Protein AF-A0A142YIB0-F1 (afdb_monomer_lite)

Radius of gyration: 19.18 Å; chains: 1; bounding box: 34×17×65 Å

Secondary structure (DSSP, 8-state):
-HHHHHHHHHHHHHHHHHHHHHHHHHHHHHHHHH-S-HHHHHHHHHHHHHHHHHHHHHHHHHHHHHHHHHHHHHT-STTT-PPPP--S--

Sequence (90 aa):
MLKRILVGFVWFVVFYLGACGIVGGIAGGRAGADEKDPQKAAAAGGQAGAEAVNRVWGYLLVGSFVAATVGAKTGTLPGTRRKGPVDPEA

Structure (mmCIF, N/CA/C/O backbone):
data_AF-A0A142YIB0-F1
#
_entry.id   AF-A0A142YIB0-F1
#
loop_
_atom_site.group_PDB
_atom_site.id
_atom_site.type_symbol
_atom_site.label_atom_id
_atom_site.label_alt_id
_atom_site.label_comp_id
_atom_site.label_asym_id
_atom_site.label_entity_id
_atom_site.label_seq_id
_atom_site.pdbx_PDB_ins_code
_atom_site.Cartn_x
_atom_site.Cartn_y
_atom_site.Cartn_z
_atom_site.occupancy
_atom_site.B_iso_or_equiv
_atom_site.auth_seq_id
_atom_site.auth_comp_id
_atom_site.auth_asym_id
_atom_site.auth_atom_id
_atom_site.pdbx_PDB_model_num
ATOM 1 N N . MET A 1 1 ? -15.775 10.279 21.834 1.00 64.12 1 MET A N 1
ATOM 2 C CA . MET A 1 1 ? -16.077 9.577 20.562 1.00 64.12 1 MET A CA 1
ATOM 3 C C . MET A 1 1 ? -15.236 10.090 19.396 1.00 64.12 1 MET A C 1
ATOM 5 O O . MET A 1 1 ? -14.618 9.269 18.733 1.00 64.12 1 MET A O 1
ATOM 9 N N . LEU A 1 2 ? -15.102 11.410 19.216 1.00 77.25 2 LEU A N 1
ATOM 10 C CA . LEU A 1 2 ? -14.287 12.023 18.153 1.00 77.25 2 LEU A CA 1
ATOM 11 C C . LEU A 1 2 ? -12.840 11.493 18.066 1.00 77.25 2 LEU A C 1
ATOM 13 O O . LEU A 1 2 ? -12.392 11.131 16.987 1.00 77.25 2 LEU A O 1
ATOM 17 N N . LYS A 1 3 ? -12.141 11.332 19.202 1.00 78.12 3 LYS A N 1
ATOM 18 C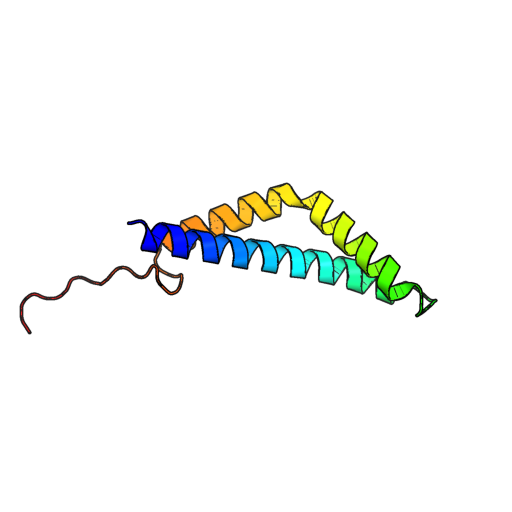 CA . LYS A 1 3 ? -10.779 10.755 19.233 1.00 78.12 3 LYS A CA 1
ATOM 19 C C . LYS A 1 3 ? -10.697 9.348 18.621 1.00 78.12 3 LYS A C 1
ATOM 21 O O . LYS A 1 3 ? -9.728 9.040 17.946 1.00 78.12 3 LYS A O 1
ATOM 26 N N . ARG A 1 4 ? -11.717 8.503 18.815 1.00 72.12 4 ARG A N 1
ATOM 27 C CA . ARG A 1 4 ? -11.761 7.148 18.234 1.00 72.12 4 ARG A CA 1
ATOM 28 C C . ARG A 1 4 ? -12.023 7.177 16.729 1.00 72.12 4 ARG A C 1
ATOM 30 O O . ARG A 1 4 ? -11.427 6.386 16.010 1.00 72.12 4 ARG A O 1
ATOM 37 N N . ILE A 1 5 ? -12.878 8.093 16.272 1.00 78.62 5 ILE A N 1
ATOM 38 C CA . ILE A 1 5 ? -13.163 8.297 14.844 1.00 78.62 5 ILE A CA 1
ATOM 39 C C . ILE A 1 5 ? -11.907 8.804 14.127 1.00 78.62 5 ILE A C 1
ATOM 41 O O . ILE A 1 5 ? -11.534 8.248 13.102 1.00 78.62 5 ILE A O 1
ATOM 45 N N . LEU A 1 6 ? -11.208 9.786 14.707 1.00 84.25 6 LEU A N 1
ATOM 46 C CA . LEU A 1 6 ? -9.946 10.303 14.172 1.00 84.25 6 LEU A CA 1
ATOM 47 C C . LEU A 1 6 ? -8.868 9.218 14.094 1.00 84.25 6 LEU A C 1
ATOM 49 O O . LEU A 1 6 ? -8.234 9.072 13.058 1.00 84.25 6 LEU A O 1
ATOM 53 N N . VAL A 1 7 ? -8.697 8.411 15.148 1.00 84.88 7 VAL A N 1
ATOM 54 C CA . VAL A 1 7 ? -7.735 7.296 15.131 1.00 84.88 7 VAL A CA 1
ATOM 55 C C . VAL A 1 7 ? -8.110 6.254 14.072 1.00 84.88 7 VAL A C 1
ATOM 57 O O . VAL A 1 7 ? -7.237 5.795 13.341 1.00 84.88 7 VAL A O 1
ATOM 60 N N . GLY A 1 8 ? -9.394 5.907 13.936 1.00 81.44 8 GLY A N 1
ATOM 61 C CA . GLY A 1 8 ? -9.860 5.003 12.880 1.00 81.44 8 GLY A CA 1
ATOM 62 C C . GLY A 1 8 ? -9.608 5.554 11.472 1.00 81.44 8 GLY A C 1
ATOM 63 O O . GLY A 1 8 ? -9.159 4.816 10.599 1.00 81.44 8 GLY A O 1
ATOM 64 N N . PHE A 1 9 ? -9.823 6.856 11.267 1.00 85.75 9 PHE A N 1
ATOM 65 C CA . PHE A 1 9 ? -9.546 7.525 9.997 1.00 85.75 9 PHE A CA 1
ATOM 66 C C . PHE A 1 9 ? -8.048 7.558 9.668 1.00 85.75 9 PHE A C 1
ATOM 68 O O . PHE A 1 9 ? -7.664 7.279 8.538 1.00 85.75 9 PHE A O 1
ATOM 75 N N . VAL A 1 10 ? -7.184 7.820 10.653 1.00 90.06 10 VAL A N 1
ATOM 76 C CA . VAL A 1 10 ? -5.727 7.748 10.462 1.00 90.06 10 VAL A CA 1
ATOM 77 C C . VAL A 1 10 ? -5.315 6.346 10.015 1.00 90.06 10 VAL A C 1
ATOM 79 O O . VAL A 1 10 ? -4.579 6.210 9.044 1.00 90.06 10 VAL A O 1
ATOM 82 N N . TRP A 1 11 ? -5.838 5.297 10.654 1.00 88.12 11 TRP A N 1
ATOM 83 C CA . TRP A 1 11 ? -5.554 3.922 10.241 1.00 88.12 11 TRP A CA 1
ATOM 84 C C . TRP A 1 11 ? -6.095 3.588 8.852 1.00 88.12 11 TRP A C 1
ATOM 86 O O . TRP A 1 11 ? -5.416 2.899 8.098 1.00 88.12 11 TRP A O 1
ATOM 96 N N . PHE A 1 12 ? -7.264 4.110 8.478 1.00 89.56 12 PHE A N 1
ATOM 97 C CA . PHE A 1 12 ? -7.763 4.017 7.106 1.00 89.56 12 PHE A CA 1
ATOM 98 C C . PHE A 1 12 ? -6.767 4.607 6.103 1.00 89.56 12 PHE A C 1
ATOM 100 O O . PHE A 1 12 ? -6.410 3.931 5.141 1.00 89.56 12 PHE A O 1
ATOM 107 N N . VAL A 1 13 ? -6.263 5.818 6.359 1.00 91.12 13 VAL A N 1
ATOM 108 C CA . VAL A 1 13 ? -5.262 6.466 5.499 1.00 91.12 13 VAL A CA 1
ATOM 109 C C . VAL A 1 13 ? -3.975 5.641 5.436 1.00 91.12 13 VAL A C 1
ATOM 111 O O . VAL A 1 13 ? -3.436 5.445 4.352 1.00 91.12 13 VAL A O 1
ATOM 114 N N . VAL A 1 14 ? -3.508 5.099 6.565 1.00 91.38 14 VAL A N 1
ATOM 115 C CA . VAL A 1 14 ? -2.311 4.242 6.615 1.00 91.38 14 VAL A CA 1
ATOM 116 C C . VAL A 1 14 ? -2.497 2.974 5.782 1.00 91.38 14 VAL A C 1
ATOM 118 O O . VAL A 1 14 ? -1.631 2.651 4.971 1.00 91.38 14 VAL A O 1
ATOM 121 N N . PHE A 1 15 ? -3.623 2.269 5.929 1.00 90.12 15 PHE A N 1
ATOM 122 C CA . PHE A 1 15 ? -3.902 1.075 5.129 1.00 90.12 15 PHE A CA 1
ATOM 123 C C . PHE A 1 15 ? -4.048 1.400 3.646 1.00 90.12 15 PHE A C 1
ATOM 125 O O . PHE A 1 15 ? -3.567 0.636 2.814 1.00 90.12 15 PHE A O 1
ATOM 132 N N . TYR A 1 16 ? -4.688 2.521 3.315 1.00 89.75 16 TYR A N 1
ATOM 133 C CA . TYR A 1 16 ? -4.892 2.940 1.934 1.00 89.75 16 TYR A CA 1
ATOM 134 C C . TYR A 1 16 ? -3.572 3.306 1.257 1.00 89.75 16 TYR A C 1
ATOM 136 O O . TYR A 1 16 ? -3.234 2.744 0.218 1.00 89.75 16 TYR A O 1
ATOM 144 N N . LEU A 1 17 ? -2.772 4.178 1.876 1.00 91.25 17 LEU A N 1
ATOM 145 C CA . LEU A 1 17 ? -1.466 4.565 1.345 1.00 91.25 17 LEU A CA 1
ATOM 146 C C . LEU A 1 17 ? -0.495 3.383 1.302 1.00 91.25 17 LEU A C 1
ATOM 148 O O . LEU A 1 17 ? 0.230 3.232 0.322 1.00 91.25 17 LEU A O 1
ATOM 152 N N . GLY A 1 18 ? -0.509 2.517 2.320 1.00 91.69 18 GLY A N 1
ATOM 153 C CA . GLY A 1 18 ? 0.299 1.301 2.339 1.00 91.69 18 GLY A CA 1
ATOM 154 C C . GLY A 1 18 ? -0.057 0.354 1.192 1.00 91.69 18 GLY A C 1
ATOM 155 O O . GLY A 1 18 ? 0.830 -0.108 0.478 1.00 91.69 18 GLY A O 1
ATOM 156 N N . ALA A 1 19 ? -1.347 0.111 0.959 1.00 91.06 19 ALA A N 1
ATOM 157 C CA . ALA A 1 19 ? -1.795 -0.766 -0.117 1.00 91.06 19 ALA A CA 1
ATOM 158 C C . ALA A 1 19 ? -1.522 -0.164 -1.510 1.00 91.06 19 ALA A C 1
ATOM 160 O O . ALA A 1 19 ? -1.027 -0.871 -2.388 1.00 91.06 19 ALA A O 1
ATOM 161 N N . CYS A 1 20 ? -1.740 1.144 -1.697 1.00 91.00 20 CYS A N 1
ATOM 162 C CA . CYS A 1 20 ? -1.334 1.861 -2.910 1.00 91.00 20 CYS A CA 1
ATOM 163 C C . CYS A 1 20 ? 0.179 1.765 -3.148 1.00 91.00 20 CYS A C 1
ATOM 165 O O . CYS A 1 20 ? 0.604 1.514 -4.272 1.00 91.00 20 CYS A O 1
ATOM 167 N N . GLY A 1 21 ? 0.989 1.920 -2.097 1.00 90.31 21 GLY A N 1
ATOM 168 C CA . GLY A 1 21 ? 2.444 1.803 -2.173 1.00 90.31 21 GLY A CA 1
ATOM 169 C C . GLY A 1 21 ? 2.906 0.402 -2.573 1.00 90.31 21 GLY A C 1
ATOM 170 O O . GLY A 1 21 ? 3.796 0.275 -3.407 1.00 90.31 21 GLY A O 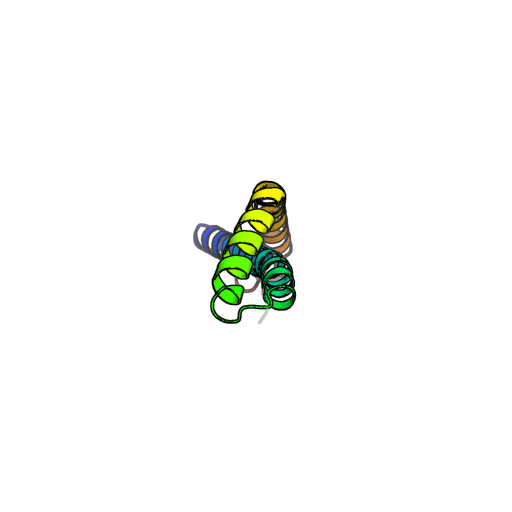1
ATOM 171 N N . ILE A 1 22 ? 2.275 -0.651 -2.045 1.00 92.69 22 ILE A N 1
ATOM 172 C CA . ILE A 1 22 ? 2.592 -2.040 -2.412 1.00 92.69 22 ILE A CA 1
ATOM 173 C C . ILE A 1 22 ? 2.220 -2.309 -3.874 1.00 92.69 22 ILE A C 1
ATOM 175 O O . ILE A 1 22 ? 3.054 -2.782 -4.641 1.00 92.69 22 ILE A O 1
ATOM 179 N N . VAL A 1 23 ? 0.990 -1.985 -4.283 1.00 91.75 23 VAL A N 1
ATOM 180 C CA . VAL A 1 23 ? 0.525 -2.229 -5.659 1.00 91.75 23 VAL A CA 1
ATOM 181 C C . VAL A 1 23 ? 1.334 -1.407 -6.662 1.00 91.75 23 VAL A C 1
ATOM 183 O O . VAL A 1 23 ? 1.849 -1.954 -7.638 1.00 91.75 23 VAL A O 1
ATOM 186 N N . GLY A 1 24 ? 1.491 -0.109 -6.398 1.00 89.12 24 GLY A N 1
ATOM 187 C CA . GLY A 1 24 ? 2.257 0.801 -7.241 1.00 89.12 24 GLY A CA 1
ATOM 188 C C . GLY A 1 24 ? 3.741 0.446 -7.281 1.00 89.12 24 GLY A C 1
ATOM 189 O O . GLY A 1 24 ? 4.343 0.484 -8.348 1.00 89.12 24 GLY A O 1
ATOM 190 N N . GLY A 1 25 ? 4.321 0.030 -6.154 1.00 90.00 25 GLY A N 1
ATOM 191 C CA . GLY A 1 25 ? 5.715 -0.394 -6.060 1.00 90.00 25 GLY A CA 1
ATOM 192 C C . GLY A 1 25 ? 6.003 -1.693 -6.810 1.00 90.00 25 GLY A C 1
ATOM 193 O O . GLY A 1 25 ? 7.007 -1.776 -7.509 1.00 90.00 25 GLY A O 1
ATOM 194 N N . ILE A 1 26 ? 5.115 -2.691 -6.736 1.00 92.56 26 ILE A N 1
ATOM 195 C CA . ILE A 1 26 ? 5.273 -3.945 -7.492 1.00 92.56 26 ILE A CA 1
ATOM 196 C C . ILE A 1 26 ? 5.150 -3.682 -8.997 1.00 92.56 26 ILE A C 1
ATOM 198 O O . ILE A 1 26 ? 5.985 -4.148 -9.773 1.00 92.56 26 ILE A O 1
ATOM 202 N N . ALA A 1 27 ? 4.127 -2.935 -9.420 1.00 91.12 27 ALA A N 1
ATOM 203 C CA . ALA A 1 27 ? 3.913 -2.632 -10.833 1.00 91.12 27 ALA A CA 1
ATOM 204 C C . ALA A 1 27 ? 5.020 -1.731 -11.400 1.00 91.12 27 ALA A C 1
ATOM 206 O O . ALA A 1 27 ? 5.568 -2.019 -12.462 1.00 91.12 27 ALA A O 1
ATOM 207 N N . GLY A 1 28 ? 5.392 -0.684 -10.663 1.00 87.75 28 GLY A N 1
ATOM 208 C CA . GLY A 1 28 ? 6.448 0.238 -11.057 1.00 87.75 28 GLY A CA 1
ATOM 209 C C . GLY A 1 28 ? 7.836 -0.395 -11.023 1.00 87.75 28 GLY A C 1
ATOM 210 O O . GLY A 1 28 ? 8.633 -0.162 -11.925 1.00 87.75 28 GLY A O 1
ATOM 211 N N . GLY A 1 29 ? 8.111 -1.253 -10.039 1.00 88.50 29 GLY A N 1
ATOM 212 C CA . GLY A 1 29 ? 9.354 -2.016 -9.958 1.00 88.50 29 GLY A CA 1
ATOM 213 C C . GLY A 1 29 ? 9.508 -3.008 -11.108 1.00 88.50 29 GLY A C 1
ATOM 214 O O . GLY A 1 29 ? 10.598 -3.128 -11.655 1.00 88.50 29 GLY A O 1
ATOM 215 N N . ARG A 1 30 ? 8.419 -3.668 -11.529 1.00 91.50 30 ARG A N 1
ATOM 216 C CA . ARG A 1 30 ? 8.432 -4.526 -12.723 1.00 91.50 30 ARG A CA 1
ATOM 217 C C . ARG A 1 30 ? 8.678 -3.731 -13.998 1.00 91.50 30 ARG A C 1
ATOM 219 O O . ARG A 1 30 ? 9.627 -4.027 -14.709 1.00 91.50 30 ARG A O 1
ATOM 226 N N . ALA A 1 31 ? 7.898 -2.678 -14.234 1.00 88.19 31 ALA A N 1
ATOM 227 C CA . ALA A 1 31 ? 8.057 -1.854 -15.430 1.00 88.19 31 ALA A CA 1
ATOM 228 C C . ALA A 1 31 ? 9.431 -1.164 -15.502 1.00 88.19 31 ALA A C 1
ATOM 230 O O . ALA A 1 31 ? 10.006 -1.053 -16.578 1.00 88.19 31 ALA A O 1
ATOM 231 N N . GLY A 1 32 ? 9.979 -0.731 -14.364 1.00 83.75 32 GLY A N 1
ATOM 232 C CA . GLY A 1 32 ? 11.322 -0.157 -14.297 1.00 83.75 32 GLY A CA 1
ATOM 233 C C . GLY A 1 32 ? 12.437 -1.187 -14.504 1.00 83.75 32 GLY A C 1
ATOM 234 O O . GLY A 1 32 ? 13.465 -0.840 -15.073 1.00 83.75 32 GLY A O 1
ATOM 235 N N . ALA A 1 33 ? 12.246 -2.440 -14.076 1.00 87.38 33 ALA A N 1
ATOM 236 C CA . ALA A 1 33 ? 13.205 -3.525 -14.307 1.00 87.38 33 ALA A CA 1
ATOM 237 C C . ALA A 1 33 ? 13.194 -4.037 -15.758 1.00 87.38 33 ALA A C 1
ATOM 239 O O . ALA A 1 33 ? 14.223 -4.499 -16.248 1.00 87.38 33 ALA A O 1
ATOM 240 N N . ASP A 1 34 ? 12.048 -3.942 -16.437 1.00 89.00 34 ASP A N 1
ATOM 241 C CA . ASP A 1 34 ? 11.899 -4.307 -17.849 1.00 89.00 34 ASP A CA 1
ATOM 242 C C . ASP A 1 34 ? 12.412 -3.209 -18.807 1.00 89.00 34 ASP A C 1
ATOM 244 O O . ASP A 1 34 ? 12.638 -3.468 -19.993 1.00 89.00 34 ASP A O 1
ATOM 248 N N . GLU A 1 35 ? 12.628 -1.986 -18.308 1.00 87.44 35 GLU A N 1
ATOM 249 C CA . GLU A 1 35 ? 13.142 -0.862 -19.090 1.00 87.44 35 GLU A CA 1
ATOM 250 C C . GLU A 1 35 ? 14.672 -0.925 -19.228 1.00 87.44 35 GLU A C 1
ATOM 252 O O . GLU A 1 35 ? 15.415 -1.045 -18.254 1.00 87.44 35 GLU A O 1
ATOM 257 N N . LYS A 1 36 ? 15.157 -0.818 -20.469 1.00 87.06 36 LYS A N 1
ATOM 258 C CA . LYS A 1 36 ? 16.591 -0.921 -20.788 1.00 87.06 36 LYS A CA 1
ATOM 259 C C . LYS A 1 36 ? 17.311 0.414 -20.672 1.00 87.06 36 LYS A C 1
ATOM 261 O O . LYS A 1 36 ? 18.532 0.432 -20.542 1.00 87.06 36 LYS A O 1
ATOM 266 N N . ASP A 1 37 ? 16.566 1.513 -20.759 1.00 86.94 37 ASP A N 1
ATOM 267 C CA . ASP A 1 37 ? 17.088 2.864 -20.607 1.00 86.94 37 ASP A CA 1
ATOM 268 C C . ASP A 1 37 ? 16.939 3.333 -19.144 1.00 86.94 37 ASP A C 1
ATOM 270 O O . ASP A 1 37 ? 15.825 3.639 -18.699 1.00 86.94 37 ASP A O 1
ATOM 274 N N . PRO A 1 38 ? 18.040 3.451 -18.374 1.00 83.25 38 PRO A N 1
ATOM 275 C CA . PRO A 1 38 ? 17.984 3.843 -16.965 1.00 83.25 38 PRO A CA 1
ATOM 276 C C . PRO A 1 38 ? 17.342 5.217 -16.750 1.00 83.25 38 PRO A C 1
ATOM 278 O O . PRO A 1 38 ? 16.763 5.474 -15.695 1.00 83.25 38 PRO A O 1
ATOM 281 N N . GLN A 1 39 ? 17.424 6.103 -17.748 1.00 88.62 39 GLN A N 1
ATOM 282 C CA . GLN A 1 39 ? 16.843 7.442 -17.675 1.00 88.62 39 GLN A CA 1
ATOM 283 C C . GLN A 1 39 ? 15.314 7.403 -17.800 1.00 88.62 39 GLN A C 1
ATOM 285 O O . GLN A 1 39 ? 14.632 8.299 -17.304 1.00 88.62 39 GLN A O 1
ATOM 290 N N . LYS A 1 40 ? 14.763 6.348 -18.417 1.00 88.81 40 LYS A N 1
ATOM 291 C CA . LYS A 1 40 ? 13.318 6.140 -18.588 1.00 88.81 40 LYS A CA 1
ATOM 292 C C . LYS A 1 40 ? 12.723 5.198 -17.552 1.00 88.81 40 LYS A C 1
ATOM 294 O O . LYS A 1 40 ? 11.529 5.305 -17.284 1.00 88.81 40 LYS A O 1
ATOM 299 N N . ALA A 1 41 ? 13.534 4.351 -16.918 1.00 83.50 41 ALA A N 1
ATOM 300 C CA . ALA A 1 41 ? 13.081 3.361 -15.940 1.00 83.50 41 ALA A CA 1
ATOM 301 C C . ALA A 1 41 ? 12.237 3.973 -14.806 1.00 83.50 41 ALA A C 1
ATOM 303 O O . ALA A 1 41 ? 11.190 3.435 -14.445 1.00 83.50 41 ALA A O 1
ATOM 304 N N . ALA A 1 42 ? 12.629 5.144 -14.290 1.00 86.25 42 ALA A N 1
ATOM 305 C CA . ALA A 1 42 ? 11.861 5.852 -13.263 1.00 86.25 42 ALA A CA 1
ATOM 306 C C . ALA A 1 42 ? 10.506 6.377 -13.780 1.00 86.25 42 ALA A C 1
ATOM 308 O O . ALA A 1 42 ? 9.497 6.286 -13.078 1.00 86.25 42 ALA A O 1
ATOM 309 N N . ALA A 1 43 ? 10.462 6.900 -15.009 1.00 89.81 43 ALA A N 1
ATOM 310 C CA . ALA A 1 43 ? 9.234 7.406 -15.620 1.00 89.81 43 ALA A CA 1
ATOM 311 C C . ALA A 1 43 ? 8.266 6.265 -15.981 1.00 89.81 43 ALA A C 1
ATOM 313 O O . ALA A 1 43 ? 7.076 6.352 -15.675 1.00 89.81 43 ALA A O 1
ATOM 314 N N . ALA A 1 44 ? 8.786 5.180 -16.562 1.00 86.75 44 ALA A N 1
ATOM 315 C CA . ALA A 1 44 ? 8.034 3.969 -16.880 1.00 86.75 44 ALA A CA 1
ATOM 316 C C . ALA A 1 44 ? 7.467 3.318 -15.611 1.00 86.75 44 ALA A C 1
ATOM 318 O O . ALA A 1 44 ? 6.276 3.008 -15.543 1.00 86.75 44 ALA A O 1
ATOM 319 N N . GLY A 1 45 ? 8.290 3.198 -14.564 1.00 85.00 45 GLY A N 1
ATOM 320 C CA . GLY A 1 45 ? 7.856 2.694 -13.266 1.00 85.00 45 GLY A CA 1
ATOM 321 C C . GLY A 1 45 ? 6.767 3.560 -12.627 1.00 85.00 45 GLY A C 1
ATOM 322 O O . GLY A 1 45 ? 5.762 3.037 -12.143 1.00 85.00 45 GLY A O 1
ATOM 323 N N . GLY A 1 46 ? 6.914 4.887 -12.673 1.00 88.38 46 GLY A N 1
ATOM 324 C CA . GLY A 1 46 ? 5.909 5.821 -12.163 1.00 88.38 46 GLY A CA 1
ATOM 325 C C . GLY A 1 46 ? 4.560 5.706 -12.880 1.00 88.38 46 GLY A C 1
ATOM 326 O O . GLY A 1 46 ? 3.521 5.631 -12.222 1.00 88.38 46 GLY A O 1
ATOM 327 N N . GLN A 1 47 ? 4.566 5.638 -14.215 1.00 92.25 47 GLN A N 1
ATOM 328 C CA . GLN A 1 47 ? 3.343 5.487 -15.011 1.00 92.25 47 GLN A CA 1
ATOM 329 C C . GLN A 1 47 ? 2.656 4.144 -14.753 1.00 92.25 47 GLN A C 1
ATOM 331 O O . GLN A 1 47 ? 1.464 4.118 -14.448 1.00 92.25 47 GLN A O 1
ATOM 336 N N . ALA A 1 48 ? 3.407 3.041 -14.792 1.00 89.62 48 ALA A N 1
ATOM 337 C CA . ALA A 1 48 ? 2.866 1.708 -14.547 1.00 89.62 48 ALA A CA 1
ATOM 338 C C . ALA A 1 48 ? 2.318 1.558 -13.120 1.00 89.62 48 ALA A C 1
ATOM 340 O O . ALA A 1 48 ? 1.258 0.966 -12.914 1.00 89.62 48 ALA A O 1
ATOM 341 N N . GLY A 1 49 ? 3.010 2.130 -12.130 1.00 86.62 49 GLY A N 1
ATOM 342 C CA . GLY A 1 49 ? 2.552 2.158 -10.745 1.00 86.62 49 GLY A CA 1
ATOM 343 C C . GLY A 1 49 ? 1.239 2.926 -10.585 1.00 86.62 49 GLY A C 1
ATOM 344 O O . GLY A 1 49 ? 0.299 2.418 -9.970 1.00 86.62 49 GLY A O 1
ATOM 345 N N . ALA A 1 50 ? 1.145 4.119 -11.178 1.00 89.94 50 ALA A N 1
ATOM 346 C CA . ALA A 1 50 ? -0.070 4.929 -11.145 1.00 89.94 50 ALA A CA 1
ATOM 347 C C . ALA A 1 50 ? -1.247 4.225 -11.834 1.00 89.94 50 ALA A C 1
ATOM 349 O O . ALA A 1 50 ? -2.358 4.214 -11.304 1.00 89.94 50 ALA A O 1
ATOM 350 N N . GLU A 1 51 ? -1.008 3.596 -12.984 1.00 91.81 51 GLU A N 1
ATOM 351 C CA . GLU A 1 51 ? -2.041 2.882 -13.727 1.00 91.81 51 GLU A CA 1
ATOM 352 C C . GLU A 1 51 ? -2.527 1.635 -12.976 1.00 91.81 51 GLU A C 1
ATOM 354 O O . GLU A 1 51 ? -3.733 1.401 -12.873 1.00 91.81 51 GLU A O 1
ATOM 359 N N . ALA A 1 52 ? -1.610 0.867 -12.383 1.00 89.56 52 ALA A N 1
ATOM 360 C CA . ALA A 1 52 ? -1.954 -0.297 -11.576 1.00 89.56 52 ALA A CA 1
ATOM 361 C C . ALA A 1 52 ? -2.817 0.087 -10.369 1.00 89.56 52 ALA A C 1
ATOM 363 O O . ALA A 1 52 ? -3.857 -0.531 -10.145 1.00 89.56 52 ALA A O 1
ATOM 364 N N . VAL A 1 53 ? -2.433 1.136 -9.633 1.00 90.38 53 VAL A N 1
ATOM 365 C CA . VAL A 1 53 ? -3.224 1.648 -8.503 1.00 90.38 53 VAL A CA 1
ATOM 366 C C . VAL A 1 53 ? -4.590 2.141 -8.974 1.00 90.38 53 VAL A C 1
ATOM 368 O O . VAL A 1 53 ? -5.590 1.825 -8.335 1.00 90.38 53 VAL A O 1
ATOM 371 N N . ASN A 1 54 ? -4.664 2.854 -10.102 1.00 91.44 54 ASN A N 1
ATOM 372 C CA . ASN A 1 54 ? -5.927 3.358 -10.643 1.00 91.44 54 ASN A CA 1
ATOM 373 C C . ASN A 1 54 ? -6.883 2.211 -11.010 1.00 91.44 54 ASN A C 1
ATOM 375 O O . ASN A 1 54 ? -8.053 2.244 -10.651 1.00 91.44 54 ASN A O 1
ATOM 379 N N . ARG A 1 55 ? -6.390 1.123 -11.612 1.00 90.75 55 ARG A N 1
ATOM 380 C CA . ARG A 1 55 ? -7.234 -0.037 -11.959 1.00 90.75 55 ARG A CA 1
ATOM 381 C C . ARG A 1 55 ? -7.886 -0.706 -10.750 1.00 90.75 55 ARG A C 1
ATOM 383 O O . ARG A 1 55 ? -9.006 -1.197 -10.864 1.00 90.75 55 ARG A O 1
ATOM 390 N N . VAL A 1 56 ? -7.211 -0.732 -9.601 1.00 91.00 56 VAL A N 1
ATOM 391 C CA . VAL A 1 56 ? -7.727 -1.374 -8.378 1.00 91.00 56 VAL A CA 1
ATOM 392 C C . VAL A 1 56 ? -8.151 -0.379 -7.298 1.00 91.00 56 VAL A C 1
ATOM 394 O O . VAL A 1 56 ? -8.448 -0.791 -6.177 1.00 91.00 56 VAL A O 1
ATOM 397 N N . TRP A 1 57 ? -8.227 0.917 -7.615 1.00 90.00 57 TRP A N 1
ATOM 398 C CA . TRP A 1 57 ? -8.408 1.984 -6.625 1.00 90.00 57 TRP A CA 1
ATOM 399 C C . TRP A 1 57 ? -9.652 1.775 -5.753 1.00 90.00 57 TRP A C 1
ATOM 401 O O . TRP A 1 57 ? -9.593 1.947 -4.537 1.00 90.00 57 TRP A O 1
ATOM 411 N N . GLY A 1 58 ? -10.761 1.330 -6.355 1.00 86.00 58 GLY A N 1
ATOM 412 C CA . GLY A 1 58 ? -12.011 1.059 -5.648 1.00 86.00 58 GLY A CA 1
ATOM 413 C C . GLY A 1 58 ? -11.875 -0.086 -4.643 1.00 86.00 58 GLY A C 1
ATOM 414 O O . GLY A 1 58 ? -12.361 0.020 -3.518 1.00 86.00 58 GLY A O 1
ATOM 415 N N . TYR A 1 59 ? -11.148 -1.148 -5.003 1.00 90.25 59 TYR A N 1
ATOM 416 C CA . TYR A 1 59 ? -10.861 -2.262 -4.097 1.00 90.25 59 TYR A CA 1
ATOM 417 C C . TYR A 1 59 ? -9.910 -1.855 -2.975 1.00 90.25 59 TYR A C 1
ATOM 419 O O . TYR A 1 59 ? -10.109 -2.271 -1.836 1.00 90.25 59 TYR A O 1
ATOM 427 N N . LEU A 1 60 ? -8.913 -1.018 -3.273 1.00 89.56 60 LEU A N 1
ATOM 428 C CA . LEU A 1 60 ? -8.009 -0.468 -2.264 1.00 89.56 60 LEU A CA 1
ATOM 429 C C . LEU A 1 60 ? -8.781 0.401 -1.271 1.00 89.56 60 LEU A C 1
ATOM 431 O O . LEU A 1 60 ? -8.660 0.218 -0.065 1.00 89.56 60 LEU A O 1
ATOM 435 N N . LEU A 1 61 ? -9.648 1.285 -1.760 1.00 90.44 61 LEU A N 1
ATOM 436 C CA . LEU A 1 61 ? -10.428 2.185 -0.920 1.00 90.44 61 LEU A CA 1
ATOM 437 C C . LEU A 1 61 ? -11.420 1.425 -0.028 1.00 90.44 61 LEU A C 1
ATOM 439 O O . LEU A 1 61 ? -11.444 1.629 1.187 1.00 90.44 61 LEU A O 1
ATOM 443 N N . VAL A 1 62 ? -12.200 0.506 -0.601 1.00 91.06 62 VAL A N 1
ATOM 444 C CA . VAL A 1 62 ? -13.161 -0.305 0.164 1.00 91.06 62 VAL A CA 1
ATOM 445 C C . VAL A 1 62 ? -12.436 -1.263 1.111 1.00 91.06 62 VAL A C 1
ATOM 447 O O . VAL A 1 62 ? -12.811 -1.368 2.279 1.00 91.06 62 VAL A O 1
ATOM 450 N N . GLY A 1 63 ? -11.369 -1.921 0.655 1.00 88.62 63 GLY A N 1
ATOM 451 C CA . GLY A 1 63 ? -10.578 -2.848 1.461 1.00 88.62 63 GLY A CA 1
ATOM 452 C C . GLY A 1 63 ? -9.937 -2.167 2.667 1.00 88.62 63 GLY A C 1
ATOM 453 O O . GLY A 1 63 ? -10.068 -2.652 3.791 1.00 88.62 63 GLY A O 1
ATOM 454 N N . SER A 1 64 ? -9.321 -1.000 2.470 1.00 88.25 64 SER A N 1
ATOM 455 C CA . SER A 1 64 ? -8.744 -0.210 3.561 1.00 88.25 64 SER A CA 1
ATOM 456 C C . SER A 1 64 ? -9.810 0.307 4.525 1.00 88.25 64 SER A C 1
ATOM 458 O O . SER A 1 64 ? -9.580 0.318 5.735 1.00 88.25 64 SER A O 1
ATOM 460 N N . PHE A 1 65 ? -10.994 0.688 4.031 1.00 88.75 65 PHE A N 1
ATOM 461 C CA . PHE A 1 65 ? -12.107 1.111 4.886 1.00 88.75 65 PHE A CA 1
ATOM 462 C C . PHE A 1 65 ? -12.633 -0.033 5.759 1.00 88.75 65 PHE A C 1
ATOM 464 O O . PHE A 1 65 ? -12.821 0.138 6.969 1.00 88.75 65 PHE A O 1
ATOM 471 N N . VAL A 1 66 ? -12.823 -1.219 5.175 1.00 89.00 66 VAL A N 1
ATOM 472 C CA . VAL A 1 66 ? -13.229 -2.423 5.908 1.00 89.00 66 VAL A CA 1
ATOM 473 C C . VAL A 1 66 ? -12.160 -2.814 6.926 1.00 89.00 66 VAL A C 1
ATOM 475 O O . VAL A 1 66 ? -12.493 -3.002 8.095 1.00 89.00 66 VAL A O 1
ATOM 478 N N . ALA A 1 67 ? -10.882 -2.858 6.536 1.00 87.25 67 ALA A N 1
ATOM 479 C CA . ALA A 1 67 ? -9.776 -3.192 7.434 1.00 87.25 67 ALA A CA 1
ATOM 480 C C . ALA A 1 67 ? -9.686 -2.225 8.626 1.00 87.25 67 ALA A C 1
ATOM 482 O O . ALA A 1 67 ? -9.585 -2.663 9.774 1.00 87.25 67 ALA A O 1
ATOM 483 N N . ALA A 1 68 ? -9.803 -0.917 8.379 1.00 86.56 68 ALA A N 1
ATOM 484 C CA . ALA A 1 68 ? -9.792 0.092 9.433 1.00 86.56 68 ALA A CA 1
ATOM 485 C C . ALA A 1 68 ? -11.012 -0.022 10.358 1.00 86.56 68 ALA A C 1
ATOM 487 O O . ALA A 1 68 ? -10.876 0.057 11.579 1.00 86.56 68 ALA A O 1
ATOM 488 N N . THR A 1 69 ? -12.202 -0.261 9.800 1.00 84.06 69 THR A N 1
ATOM 489 C CA . THR A 1 69 ? -13.445 -0.393 10.576 1.00 84.06 69 THR A CA 1
ATOM 490 C C . THR A 1 69 ? -13.433 -1.650 11.439 1.00 84.06 69 THR A C 1
ATOM 492 O O . THR A 1 69 ? -13.777 -1.592 12.621 1.00 84.06 69 THR A O 1
ATOM 495 N N . VAL A 1 70 ? -13.019 -2.785 10.873 1.00 85.62 70 VAL A N 1
ATOM 496 C CA . VAL A 1 70 ? -12.888 -4.051 11.599 1.00 85.62 70 VAL A CA 1
ATOM 497 C C . VAL A 1 70 ? -11.823 -3.914 12.681 1.00 85.62 70 VAL A C 1
ATOM 499 O O . VAL A 1 70 ? -12.136 -4.150 13.844 1.00 85.62 70 VAL A O 1
ATOM 502 N N . GLY A 1 71 ? -10.626 -3.426 12.343 1.00 82.06 71 GLY A N 1
ATOM 503 C CA . GLY A 1 71 ? -9.537 -3.234 13.303 1.00 82.06 71 GLY A CA 1
ATOM 504 C C . GLY A 1 71 ? -9.882 -2.265 14.441 1.00 82.06 71 GLY A C 1
ATOM 505 O O . GLY A 1 71 ? -9.454 -2.462 15.582 1.00 82.06 71 GLY A O 1
ATOM 506 N N . ALA A 1 72 ? -10.696 -1.241 14.162 1.00 81.69 72 ALA A N 1
ATOM 507 C CA . ALA A 1 72 ? -11.183 -0.305 15.171 1.00 81.69 72 ALA A CA 1
ATOM 508 C C . ALA A 1 72 ? -12.269 -0.926 16.064 1.00 81.69 72 ALA A C 1
ATOM 510 O O . ALA A 1 72 ? -12.329 -0.627 17.259 1.00 81.69 72 ALA A O 1
ATOM 511 N N . LYS A 1 73 ? -13.124 -1.803 15.515 1.00 79.69 73 LYS A N 1
ATOM 512 C CA . LYS A 1 73 ? -14.153 -2.526 16.280 1.00 79.69 73 LYS A CA 1
ATOM 513 C C . LYS A 1 73 ? -13.557 -3.605 17.182 1.00 79.69 73 LYS A C 1
ATOM 515 O O . LYS A 1 73 ? -13.998 -3.728 18.326 1.00 79.69 73 LYS A O 1
ATOM 520 N N . THR A 1 74 ? -12.571 -4.353 16.689 1.00 80.56 74 THR A N 1
ATOM 521 C CA . THR A 1 74 ? -11.870 -5.402 17.445 1.00 80.56 74 THR A CA 1
ATOM 522 C C . THR A 1 74 ? 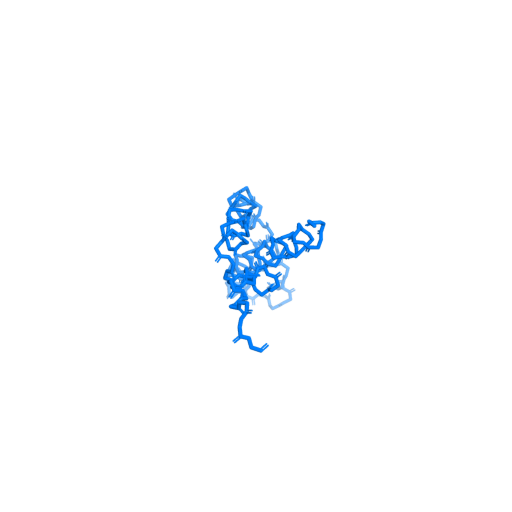-10.892 -4.828 18.470 1.00 80.56 74 THR A C 1
ATOM 524 O O . THR A 1 74 ? -10.485 -5.530 19.389 1.00 80.56 74 THR A O 1
ATOM 527 N N . GLY A 1 75 ? -10.529 -3.544 18.355 1.00 72.19 75 GLY A N 1
ATOM 528 C CA . GLY A 1 75 ? -9.569 -2.895 19.248 1.00 72.19 75 GLY A CA 1
ATOM 529 C C . GLY A 1 75 ? -8.122 -3.338 19.008 1.00 72.19 75 GLY A C 1
ATOM 530 O O . GLY A 1 75 ? -7.258 -3.059 19.840 1.00 72.19 75 GLY A O 1
ATOM 531 N N . THR A 1 76 ? -7.857 -4.024 17.891 1.00 77.62 76 THR A N 1
ATOM 532 C CA . THR A 1 76 ? -6.520 -4.488 17.495 1.00 77.62 76 THR A CA 1
ATOM 533 C C . THR A 1 76 ? -5.637 -3.314 17.066 1.00 77.62 76 THR A C 1
ATOM 535 O O . THR A 1 76 ? -4.418 -3.380 17.206 1.00 77.62 76 THR A O 1
ATOM 538 N N . LEU A 1 77 ? -6.240 -2.214 16.594 1.00 73.56 77 LEU A N 1
ATOM 539 C CA . LEU A 1 77 ? -5.502 -1.023 16.181 1.00 73.56 77 LEU A CA 1
ATOM 540 C C . LEU A 1 77 ? -5.028 -0.204 17.399 1.00 73.56 77 LEU A C 1
ATOM 542 O O . LEU A 1 77 ? -5.849 0.137 18.268 1.00 73.56 77 LEU A O 1
ATOM 546 N N . PRO A 1 78 ? -3.737 0.173 17.462 1.00 70.31 78 PRO A N 1
ATOM 547 C CA . PRO A 1 78 ? -3.203 1.090 18.465 1.00 70.31 78 PRO A CA 1
ATOM 548 C C . PRO A 1 78 ? -4.066 2.354 18.594 1.00 70.31 78 PRO A C 1
ATOM 550 O O . PRO A 1 78 ? -4.401 2.994 17.598 1.00 70.31 78 PRO A O 1
ATOM 553 N N . GLY A 1 79 ? -4.473 2.687 19.823 1.00 67.44 79 GLY A N 1
ATOM 554 C CA . GLY A 1 79 ? -5.360 3.823 20.120 1.00 67.44 79 GLY A CA 1
ATOM 555 C C . GLY A 1 79 ? -6.869 3.523 20.074 1.00 67.44 79 GLY A C 1
ATOM 556 O O . GLY A 1 79 ? -7.659 4.349 20.529 1.00 67.44 79 GLY A O 1
ATOM 557 N N . THR A 1 80 ? -7.288 2.340 19.602 1.00 64.69 80 THR A N 1
ATOM 558 C CA . THR A 1 80 ? -8.705 1.903 19.613 1.00 64.69 80 THR A CA 1
ATOM 559 C C . THR A 1 80 ? -9.026 0.836 20.660 1.00 64.69 80 THR A C 1
ATOM 561 O O . THR A 1 80 ? -10.208 0.544 20.874 1.00 64.69 80 THR A O 1
ATOM 564 N N . ARG A 1 81 ? -8.004 0.308 21.361 1.00 66.38 81 ARG A N 1
ATOM 565 C CA . ARG A 1 81 ? -8.162 -0.675 22.447 1.00 66.38 81 ARG A CA 1
ATOM 566 C C . ARG A 1 81 ? -9.294 -0.263 23.385 1.00 66.38 81 ARG A C 1
ATOM 568 O O . ARG A 1 81 ? -9.379 0.878 23.848 1.00 66.38 81 ARG A O 1
ATOM 575 N N . ARG A 1 82 ? -10.196 -1.204 23.657 1.00 62.34 82 ARG A N 1
ATOM 576 C CA . ARG A 1 82 ? -11.167 -1.041 24.737 1.00 62.34 82 ARG A CA 1
ATOM 577 C C . ARG A 1 82 ? -10.374 -1.065 26.044 1.00 62.34 82 ARG A C 1
ATOM 579 O O . ARG A 1 82 ? -9.585 -1.983 26.247 1.00 62.34 82 ARG A O 1
ATOM 586 N N . LYS A 1 83 ? -10.549 -0.049 26.901 1.00 57.94 83 LYS A N 1
ATOM 587 C CA . LYS A 1 83 ? -10.214 -0.204 28.323 1.00 57.94 83 LYS A CA 1
ATOM 588 C C . LYS A 1 83 ? -10.972 -1.453 28.777 1.00 57.94 83 LYS A C 1
ATOM 590 O O . LYS A 1 83 ? -12.187 -1.505 28.575 1.00 57.94 83 LYS A O 1
ATOM 595 N N . GLY A 1 84 ? -10.252 -2.463 29.260 1.00 57.88 84 GLY A N 1
ATOM 596 C CA . GLY A 1 84 ? -10.876 -3.613 29.909 1.00 57.88 84 GLY A CA 1
ATOM 597 C C . GLY A 1 84 ? -11.723 -3.148 31.098 1.00 57.88 84 GLY A C 1
ATOM 598 O O . GLY A 1 84 ? -11.571 -1.992 31.517 1.00 57.88 84 GLY A O 1
ATOM 599 N N . PRO A 1 85 ? -12.632 -3.994 31.610 1.00 55.84 85 PRO A N 1
ATOM 600 C CA . PRO A 1 85 ? -13.316 -3.697 32.860 1.00 55.84 85 PRO A CA 1
ATOM 601 C C . PRO A 1 85 ? -12.252 -3.346 33.904 1.00 55.84 85 PRO A C 1
ATOM 603 O O . PRO A 1 85 ? -11.303 -4.095 34.113 1.00 55.84 85 PRO A O 1
ATOM 606 N N . VAL A 1 86 ? -12.343 -2.132 34.441 1.00 61.84 86 VAL A N 1
ATOM 607 C CA . VAL A 1 86 ? -11.566 -1.737 35.610 1.00 61.84 86 VAL A CA 1
ATOM 608 C C . VAL A 1 86 ? -12.234 -2.491 36.748 1.00 61.84 86 VAL A C 1
ATOM 610 O O . VAL A 1 86 ? -13.391 -2.189 37.042 1.00 61.84 86 VAL A O 1
ATOM 613 N N . ASP A 1 87 ? -11.570 -3.508 37.296 1.00 58.03 87 ASP A N 1
ATOM 614 C CA . ASP A 1 87 ? -12.037 -4.141 38.527 1.00 58.03 87 ASP A CA 1
ATOM 615 C C . ASP A 1 87 ? -12.180 -3.039 39.590 1.00 58.03 87 ASP A C 1
ATOM 617 O O . ASP A 1 87 ? -11.217 -2.303 39.825 1.00 58.03 87 ASP A O 1
ATOM 621 N N . PRO A 1 88 ? -13.369 -2.851 40.187 1.00 58.59 88 PRO A N 1
ATOM 622 C CA . PRO A 1 88 ? -13.623 -1.772 41.139 1.00 58.59 88 PRO A CA 1
ATOM 623 C C . PRO A 1 88 ? -12.982 -1.990 42.527 1.00 58.59 88 PRO A C 1
ATOM 625 O O . PRO A 1 88 ? -13.379 -1.319 43.474 1.00 58.59 88 PRO A O 1
ATOM 628 N N . GLU A 1 89 ? -11.993 -2.879 42.663 1.00 54.16 89 GLU A N 1
ATOM 629 C CA . GLU A 1 89 ? -11.379 -3.253 43.948 1.00 54.16 89 GLU A CA 1
ATOM 630 C C . GLU A 1 8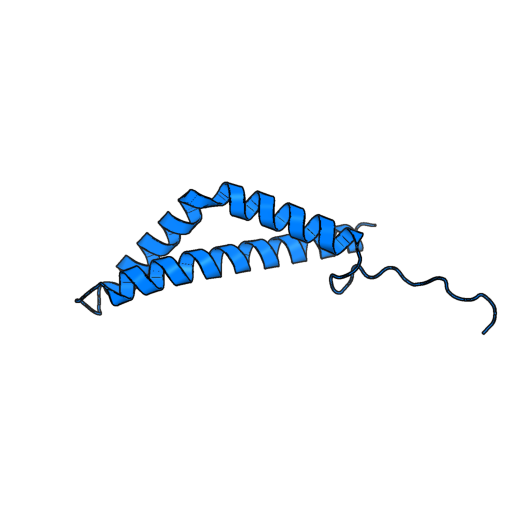9 ? -9.836 -3.267 43.893 1.00 54.16 89 GLU A C 1
ATOM 632 O O . GLU A 1 89 ? -9.205 -4.300 44.115 1.00 54.16 89 GLU A O 1
ATOM 637 N N . ALA A 1 90 ? -9.215 -2.120 43.597 1.00 45.59 90 ALA A N 1
ATOM 638 C CA . ALA A 1 90 ? -7.775 -1.899 43.789 1.00 45.59 90 ALA A CA 1
ATOM 639 C C . ALA A 1 90 ? -7.510 -0.604 44.562 1.00 45.59 90 ALA A C 1
ATOM 641 O O . ALA A 1 90 ? -8.151 0.419 44.222 1.00 45.59 90 ALA A O 1
#

pLDDT: mean 82.94,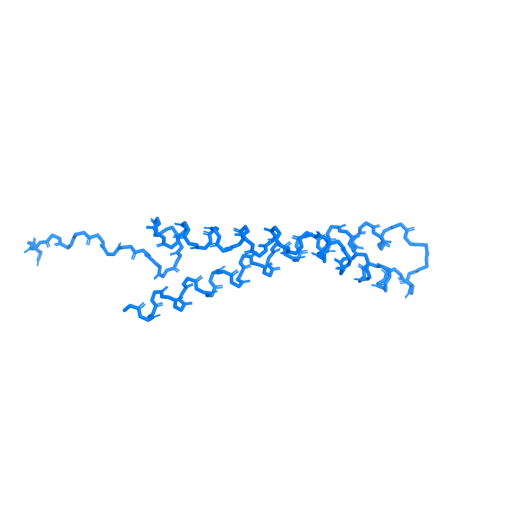 std 10.89, range [45.59, 92.69]

Folds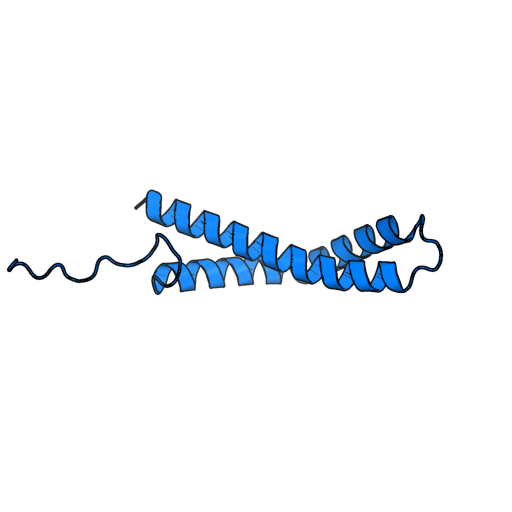eek 3Di:
DVQLVVLLVVQLVVQLVVVLCVQLVVQLVVQLVPDPDVVCSNVRSNVRSVVRCVVCVVVSNVVSNVVSVVCLVVVVRPSSNDPDPPPPPD